Protein AF-A0A3M0YYJ6-F1 (afdb_monomer_lite)

Radius of gyration: 13.13 Å; chains: 1; bounding box: 33×31×30 Å

Sequence (119 aa):
MPPLSELGKFKRLAELFVLAMKVNLTITHEQHQMAIYCLTEYGLSEHQAESFLNSGFEKLERGLIRNPELVMQAVADAFRPRDHGYILSQIQAILETQPITEEVQKFFDRCCEYLYHEM

Foldseek 3Di:
DDPPLVLVLLLLLLLLLLVLQPLVPDHDPQLLVLQLVLSCVVVDDSVSSVVSNVVSVVCVVVCVCVDSLVSLLSNLVSDDLVCLVVSLVSSVSSNVVDDDDPSSVVSSVSSCCNNPVPD

Secondary structure (DSSP, 8-state):
---HHHHHHHHHHHHHHHHHHHTTSPPPHHHHHHHHHHHHTTT--HHHHHHHHHHHHHHHHTT----HHHHHHHHHHHS-HHHHHHHHHHHHHHHTTS---HHHHHHHHHHHHHHHS--

pLDDT: mean 91.0, std 10.69, range [42.53, 97.62]

Structure (mmCIF, N/CA/C/O backbone):
data_AF-A0A3M0YYJ6-F1
#
_entry.id   AF-A0A3M0YYJ6-F1
#
loop_
_atom_site.group_PDB
_atom_site.id
_atom_site.type_symbol
_atom_site.label_atom_id
_atom_site.label_alt_id
_atom_site.label_comp_id
_atom_site.label_asym_id
_atom_site.label_entity_id
_atom_site.label_seq_id
_atom_site.pdbx_PDB_ins_code
_atom_site.Cartn_x
_atom_site.Cartn_y
_atom_site.Cartn_z
_atom_site.occupancy
_atom_site.B_iso_or_equiv
_atom_site.auth_seq_id
_atom_site.auth_comp_id
_atom_site.auth_asym_id
_atom_site.auth_atom_id
_atom_site.pdbx_PDB_model_num
ATOM 1 N N . MET A 1 1 ? 20.609 5.751 -9.149 1.00 45.50 1 MET A N 1
ATOM 2 C CA . MET A 1 1 ? 19.193 6.180 -9.203 1.00 45.50 1 MET A CA 1
ATOM 3 C C . MET A 1 1 ? 18.421 5.183 -10.055 1.00 45.50 1 MET A C 1
ATOM 5 O O . MET A 1 1 ? 18.955 4.821 -11.101 1.00 45.50 1 MET A O 1
ATOM 9 N N . PRO A 1 2 ? 17.225 4.731 -9.638 1.00 49.94 2 PRO A N 1
ATOM 10 C CA . PRO A 1 2 ? 16.361 3.903 -10.478 1.00 49.94 2 PRO A CA 1
ATOM 11 C C . PRO A 1 2 ? 15.966 4.653 -11.763 1.00 49.94 2 PRO A C 1
ATOM 13 O O . PRO A 1 2 ? 15.866 5.884 -11.732 1.00 49.94 2 PRO A O 1
ATOM 16 N N . PRO A 1 3 ? 15.725 3.953 -12.885 1.00 65.94 3 PRO A N 1
ATOM 17 C CA . PRO A 1 3 ? 15.193 4.581 -14.090 1.00 65.94 3 PRO A CA 1
ATOM 18 C C . PRO A 1 3 ? 13.807 5.200 -13.835 1.00 65.94 3 PRO A C 1
ATOM 20 O O . PRO A 1 3 ? 13.050 4.735 -12.984 1.00 65.94 3 PRO A O 1
ATOM 23 N N . LEU A 1 4 ? 13.454 6.256 -14.582 1.00 60.12 4 LEU A N 1
ATOM 24 C CA . LEU A 1 4 ? 12.203 7.018 -14.399 1.00 60.12 4 LEU A CA 1
ATOM 25 C C . LEU A 1 4 ? 10.936 6.141 -14.436 1.00 60.12 4 LEU A C 1
ATOM 27 O O . LEU A 1 4 ? 9.976 6.430 -13.722 1.00 60.12 4 LEU A O 1
ATOM 31 N N . SER A 1 5 ? 10.942 5.059 -15.223 1.00 65.38 5 SER A N 1
ATOM 32 C CA . SER A 1 5 ? 9.853 4.075 -15.279 1.00 65.38 5 SER A CA 1
ATOM 33 C C . SER A 1 5 ? 9.641 3.342 -13.948 1.00 65.38 5 SER A C 1
ATOM 35 O O . SER A 1 5 ? 8.500 3.115 -13.552 1.00 65.38 5 SER A O 1
ATOM 37 N N . GLU A 1 6 ? 10.718 3.036 -13.221 1.00 76.31 6 GLU A N 1
ATOM 38 C CA . GLU A 1 6 ? 10.668 2.371 -11.910 1.00 76.31 6 GLU A CA 1
ATOM 39 C C . GLU A 1 6 ? 10.209 3.341 -10.812 1.00 76.31 6 GLU A C 1
ATOM 41 O O . GLU A 1 6 ? 9.459 2.964 -9.917 1.00 76.31 6 GLU A O 1
ATOM 46 N N . LEU A 1 7 ? 10.563 4.628 -10.911 1.00 82.25 7 LEU A N 1
ATOM 47 C CA . LEU A 1 7 ? 10.091 5.631 -9.947 1.00 82.25 7 LEU A CA 1
ATOM 48 C C . LEU A 1 7 ? 8.565 5.801 -9.987 1.00 82.25 7 LEU A C 1
ATOM 50 O O . LEU A 1 7 ? 7.939 5.950 -8.940 1.00 82.25 7 LEU A O 1
ATOM 54 N N . GLY A 1 8 ? 7.952 5.772 -11.175 1.00 87.94 8 GLY A N 1
ATOM 55 C CA . GLY A 1 8 ? 6.490 5.821 -11.307 1.00 87.94 8 GLY A CA 1
ATOM 56 C C . GLY A 1 8 ? 5.804 4.596 -10.697 1.00 87.94 8 GLY A C 1
ATOM 57 O O . GLY A 1 8 ? 4.789 4.727 -10.015 1.00 87.94 8 GLY A O 1
ATOM 58 N N . LYS A 1 9 ? 6.403 3.419 -10.888 1.00 92.50 9 LYS A N 1
ATOM 59 C CA . LYS A 1 9 ? 5.962 2.145 -10.316 1.00 92.50 9 LYS A CA 1
ATOM 60 C C . LYS A 1 9 ? 6.002 2.156 -8.782 1.00 92.50 9 LYS A C 1
ATOM 62 O O . LYS A 1 9 ? 5.002 1.830 -8.149 1.00 92.50 9 LYS A O 1
ATOM 67 N N . PHE A 1 10 ? 7.095 2.622 -8.179 1.00 94.44 10 PHE A N 1
ATOM 68 C CA . PHE A 1 10 ? 7.204 2.699 -6.718 1.00 94.44 10 PHE A CA 1
ATOM 69 C C . PHE A 1 10 ? 6.284 3.746 -6.085 1.00 94.44 10 PHE A C 1
ATOM 71 O O . PHE A 1 10 ? 5.808 3.542 -4.973 1.00 94.44 10 PHE A O 1
ATOM 78 N N . LYS A 1 11 ? 5.962 4.836 -6.792 1.00 94.56 11 LYS A N 1
ATOM 79 C CA . LYS A 1 11 ? 4.944 5.792 -6.327 1.00 94.56 11 LYS A CA 1
ATOM 80 C C . LYS A 1 11 ? 3.552 5.162 -6.241 1.00 94.56 11 LYS A C 1
ATOM 82 O O . LYS A 1 11 ? 2.857 5.401 -5.263 1.00 94.56 11 LYS A O 1
ATOM 87 N N . ARG A 1 12 ? 3.163 4.337 -7.221 1.00 94.69 12 ARG A N 1
ATOM 88 C CA . ARG A 1 12 ? 1.888 3.592 -7.182 1.00 94.69 12 ARG A CA 1
ATOM 89 C C . ARG A 1 12 ? 1.860 2.584 -6.037 1.00 94.69 12 ARG A C 1
ATOM 91 O O . ARG A 1 12 ? 0.857 2.471 -5.345 1.00 94.69 12 ARG A O 1
ATOM 98 N N . LEU A 1 13 ? 2.980 1.899 -5.800 1.00 97.00 13 LEU A N 1
ATOM 99 C CA . LEU A 1 13 ? 3.102 0.990 -4.660 1.00 97.00 13 LEU A CA 1
ATOM 100 C C . LEU A 1 13 ? 2.946 1.735 -3.324 1.00 97.00 13 LEU A C 1
ATOM 102 O O . LEU A 1 13 ? 2.202 1.290 -2.456 1.00 97.00 13 LEU A O 1
ATOM 106 N N . ALA A 1 14 ? 3.582 2.901 -3.181 1.00 97.25 14 ALA A N 1
ATOM 107 C CA . ALA A 1 14 ? 3.436 3.738 -1.992 1.00 97.25 14 ALA A CA 1
ATOM 108 C C . ALA A 1 14 ? 1.984 4.205 -1.777 1.00 97.25 14 ALA A C 1
ATOM 110 O O . ALA A 1 14 ? 1.514 4.223 -0.644 1.00 97.25 14 ALA A O 1
ATOM 111 N N . GLU A 1 15 ? 1.248 4.532 -2.844 1.00 97.06 15 GLU A N 1
ATOM 112 C CA . GLU A 1 15 ? -0.187 4.853 -2.763 1.00 97.06 15 GLU A CA 1
ATOM 113 C C . GLU A 1 15 ? -1.011 3.666 -2.242 1.00 97.06 15 GLU A C 1
ATOM 115 O O . GLU A 1 15 ? -1.893 3.854 -1.404 1.00 97.06 15 GLU A O 1
ATOM 120 N N . LEU A 1 16 ? -0.697 2.440 -2.673 1.00 97.38 16 LEU A N 1
ATOM 121 C CA . LEU A 1 16 ? -1.349 1.232 -2.164 1.00 97.38 16 LEU A CA 1
ATOM 122 C C . LEU A 1 16 ? -1.033 0.990 -0.680 1.00 97.38 16 LEU A C 1
ATOM 124 O O . LEU A 1 16 ? -1.930 0.662 0.095 1.00 97.38 16 LEU A O 1
ATOM 128 N N . PHE A 1 17 ? 0.212 1.214 -0.256 1.00 97.62 17 PHE A N 1
ATOM 129 C CA . PHE A 1 17 ? 0.599 1.122 1.156 1.00 97.62 17 PHE A CA 1
ATOM 130 C C . PHE A 1 17 ? -0.086 2.190 2.015 1.00 97.62 17 PHE A C 1
ATOM 132 O O . PHE A 1 17 ? -0.525 1.898 3.125 1.00 97.62 17 PHE A O 1
ATOM 139 N N . VAL A 1 18 ? -0.260 3.406 1.492 1.00 96.56 18 VAL A N 1
ATOM 140 C CA . VAL A 1 18 ? -1.054 4.458 2.144 1.00 96.56 18 VAL A CA 1
ATOM 141 C C . VAL A 1 18 ? -2.501 4.014 2.353 1.00 96.56 18 VAL A C 1
ATOM 143 O O . VAL A 1 18 ? -3.045 4.218 3.439 1.00 96.56 18 VAL A O 1
ATOM 146 N N . LEU A 1 19 ? -3.113 3.372 1.353 1.00 95.56 19 LEU A N 1
ATOM 147 C CA . LEU A 1 19 ? -4.461 2.819 1.486 1.00 95.56 19 LEU A CA 1
ATOM 148 C C . LEU A 1 19 ? -4.520 1.720 2.554 1.00 95.56 19 LEU A C 1
ATOM 150 O O . LEU A 1 19 ? -5.416 1.762 3.393 1.00 95.56 19 LEU A O 1
ATOM 154 N N . ALA A 1 20 ? -3.540 0.810 2.584 1.00 95.75 20 ALA A N 1
ATOM 155 C CA . ALA A 1 20 ? -3.449 -0.248 3.593 1.00 95.75 20 ALA A CA 1
ATOM 156 C C . ALA A 1 20 ? -3.366 0.318 5.024 1.00 95.75 20 ALA A C 1
ATOM 158 O O . ALA A 1 20 ? -4.099 -0.111 5.915 1.00 95.75 20 ALA A O 1
ATOM 159 N N . MET A 1 21 ? -2.538 1.346 5.238 1.00 94.88 21 MET A N 1
ATOM 160 C CA . MET A 1 21 ? -2.424 2.020 6.537 1.00 94.88 21 MET A CA 1
ATOM 161 C C . MET A 1 21 ? -3.698 2.776 6.940 1.00 94.88 21 MET A C 1
ATOM 163 O O . MET A 1 21 ? -3.948 2.982 8.124 1.00 94.88 21 MET A O 1
ATOM 167 N N . LYS A 1 22 ? -4.511 3.224 5.975 1.00 92.50 22 LYS A N 1
ATOM 168 C CA . LYS A 1 22 ? -5.709 4.039 6.230 1.00 92.50 22 LYS A CA 1
ATOM 169 C C . LYS A 1 22 ? -7.002 3.252 6.401 1.00 92.50 22 LYS A C 1
ATOM 171 O O . LYS A 1 22 ? -8.011 3.884 6.712 1.00 92.50 22 LYS A O 1
ATOM 176 N N . VAL A 1 23 ? -6.989 1.923 6.270 1.00 91.44 23 VAL A N 1
ATOM 177 C CA . VAL A 1 23 ? -8.205 1.095 6.391 1.00 91.44 23 VAL A CA 1
ATOM 178 C C . VAL A 1 23 ? -8.952 1.360 7.706 1.00 91.44 23 VAL A C 1
ATOM 180 O O . VAL A 1 23 ? -10.153 1.609 7.677 1.00 91.44 23 VAL A O 1
ATOM 183 N N . ASN A 1 24 ? -8.247 1.421 8.842 1.00 84.62 24 ASN A N 1
ATOM 184 C CA . ASN A 1 24 ? -8.850 1.694 10.155 1.00 84.62 24 ASN A CA 1
ATOM 185 C C . ASN A 1 24 ? -8.817 3.183 10.564 1.00 84.62 24 ASN A C 1
ATOM 187 O O . ASN A 1 24 ? -8.964 3.507 11.744 1.00 84.62 24 ASN A O 1
ATOM 191 N N . LEU A 1 25 ? -8.618 4.102 9.607 1.00 76.50 25 LEU A N 1
ATOM 192 C CA . LEU A 1 25 ? -8.583 5.573 9.748 1.00 76.50 25 LEU A CA 1
ATOM 193 C C . LEU A 1 25 ? -7.452 6.156 10.624 1.00 76.50 25 LEU A C 1
ATOM 195 O O . LEU A 1 25 ? -7.009 7.285 10.376 1.00 76.50 25 LEU A O 1
ATOM 199 N N . THR A 1 26 ? -6.948 5.395 11.595 1.00 82.50 26 THR A N 1
ATOM 200 C CA . THR A 1 26 ? -5.814 5.742 12.459 1.00 82.50 26 THR A CA 1
ATOM 201 C C . THR A 1 26 ? -4.531 5.176 11.873 1.00 82.50 26 THR A C 1
ATOM 203 O O . THR A 1 26 ? -4.469 3.983 11.609 1.00 82.50 26 THR A O 1
ATOM 206 N N . ILE A 1 27 ? -3.514 6.026 11.703 1.00 86.75 27 ILE A N 1
ATOM 207 C CA . ILE A 1 27 ? -2.174 5.590 11.294 1.00 86.75 27 ILE A CA 1
ATOM 208 C C . ILE A 1 27 ? -1.266 5.616 12.514 1.00 86.75 27 ILE A C 1
ATOM 210 O O . ILE A 1 27 ? -1.104 6.663 13.144 1.00 86.75 27 ILE A O 1
ATOM 214 N N . THR A 1 28 ? -0.667 4.479 12.835 1.00 89.19 28 THR A N 1
ATOM 215 C CA . THR A 1 28 ? 0.328 4.353 13.897 1.00 89.19 28 THR A CA 1
ATOM 216 C C . THR A 1 28 ? 1.739 4.609 13.364 1.00 89.19 28 THR A C 1
ATOM 218 O O . THR A 1 28 ? 2.015 4.532 12.165 1.00 89.19 28 THR A O 1
ATOM 221 N N . HIS A 1 29 ? 2.669 4.910 14.272 1.00 91.75 29 HIS A N 1
ATOM 222 C CA . HIS A 1 29 ? 4.085 5.009 13.914 1.00 91.75 29 HIS A CA 1
ATOM 223 C C . HIS A 1 29 ? 4.622 3.682 13.350 1.00 91.75 29 HIS A C 1
ATOM 225 O O . HIS A 1 29 ? 5.396 3.689 12.398 1.00 91.75 29 HIS A O 1
ATOM 231 N N . GLU A 1 30 ? 4.167 2.554 13.898 1.00 93.62 30 GLU A N 1
ATOM 232 C CA . GLU A 1 30 ? 4.558 1.210 13.468 1.00 93.62 30 GLU A CA 1
ATOM 233 C C . GLU A 1 30 ? 4.125 0.914 12.026 1.00 93.62 30 GLU A C 1
ATOM 235 O O . GLU A 1 30 ? 4.948 0.482 11.222 1.00 93.62 30 GLU A O 1
ATOM 240 N N . GLN A 1 31 ? 2.884 1.260 11.662 1.00 93.69 31 GLN A N 1
ATOM 241 C CA . GLN A 1 31 ? 2.381 1.186 10.283 1.00 93.69 31 GLN A CA 1
ATOM 242 C C . GLN A 1 31 ? 3.278 1.953 9.311 1.00 93.69 31 GLN A C 1
ATOM 244 O O . GLN A 1 31 ? 3.679 1.434 8.268 1.00 93.69 31 GLN A O 1
ATOM 249 N N . HIS A 1 32 ? 3.621 3.188 9.677 1.00 94.81 32 HIS A N 1
ATOM 250 C CA . HIS A 1 32 ? 4.441 4.053 8.840 1.00 94.81 32 HIS A CA 1
ATOM 251 C C . HIS A 1 32 ? 5.862 3.502 8.660 1.00 94.81 32 HIS A C 1
ATOM 253 O O . HIS A 1 32 ? 6.385 3.496 7.547 1.00 94.81 32 HIS A O 1
ATOM 259 N N . GLN A 1 33 ? 6.481 3.004 9.734 1.00 96.69 33 GLN A N 1
ATOM 260 C CA . GLN A 1 33 ? 7.809 2.384 9.678 1.00 96.69 33 GLN A CA 1
ATOM 261 C C . GLN A 1 33 ? 7.800 1.092 8.854 1.00 96.69 33 GLN A C 1
ATOM 263 O O . GLN A 1 33 ? 8.698 0.885 8.040 1.00 96.69 33 GLN A O 1
ATOM 268 N N . MET A 1 34 ? 6.757 0.266 8.985 1.00 97.62 34 MET A N 1
ATOM 269 C CA . MET A 1 34 ? 6.598 -0.942 8.173 1.00 97.62 34 MET A CA 1
ATOM 270 C C . MET A 1 34 ? 6.469 -0.607 6.681 1.00 97.62 34 MET A C 1
ATOM 272 O O . MET A 1 34 ? 7.106 -1.246 5.845 1.00 97.62 34 MET A O 1
ATOM 276 N N . ALA A 1 35 ? 5.708 0.434 6.331 1.00 97.19 35 ALA A N 1
ATOM 277 C CA . ALA A 1 35 ? 5.579 0.886 4.948 1.00 97.19 35 ALA A CA 1
ATOM 278 C C . ALA A 1 35 ? 6.900 1.437 4.376 1.00 97.19 35 ALA A C 1
ATOM 280 O O . ALA A 1 35 ? 7.221 1.160 3.217 1.00 97.19 35 ALA A O 1
ATOM 281 N N . ILE A 1 36 ? 7.689 2.173 5.175 1.00 97.56 36 ILE A N 1
ATOM 282 C CA . ILE A 1 36 ? 9.043 2.604 4.785 1.00 97.56 36 ILE A CA 1
ATOM 283 C C . ILE A 1 36 ? 9.918 1.381 4.523 1.00 97.56 36 ILE A C 1
ATOM 285 O O . ILE A 1 36 ? 10.509 1.288 3.449 1.00 97.56 36 ILE A O 1
ATOM 289 N N . TYR A 1 37 ? 9.959 0.434 5.463 1.00 97.50 37 TYR A N 1
ATOM 290 C CA . TYR A 1 37 ? 10.751 -0.787 5.340 1.00 97.50 37 TYR A CA 1
ATOM 291 C C . TYR A 1 37 ? 10.394 -1.575 4.069 1.00 97.50 37 TYR A C 1
ATOM 293 O O . TYR A 1 37 ? 11.267 -1.932 3.282 1.00 97.50 37 TYR A O 1
ATOM 301 N N . CYS A 1 38 ? 9.104 -1.755 3.782 1.00 97.31 38 CYS A N 1
ATOM 302 C CA . CYS A 1 38 ? 8.665 -2.438 2.564 1.00 97.31 38 CYS A CA 1
ATOM 303 C C . CYS A 1 38 ? 9.136 -1.731 1.280 1.00 97.31 38 CYS A C 1
ATOM 305 O O . CYS A 1 38 ? 9.440 -2.384 0.2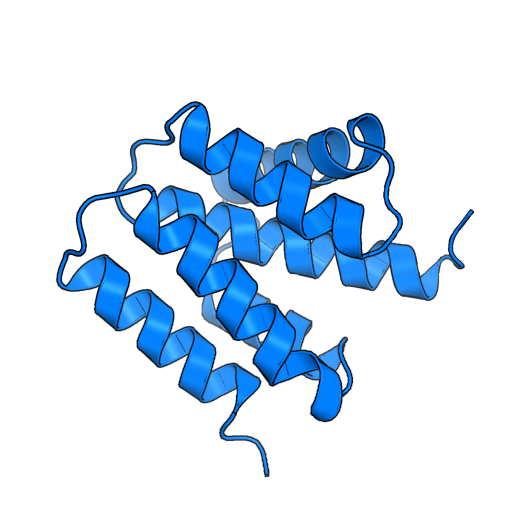84 1.00 97.31 38 CYS A O 1
ATOM 307 N N . LEU A 1 39 ? 9.202 -0.397 1.278 1.00 96.69 39 LEU A N 1
ATOM 308 C CA . LEU A 1 39 ? 9.673 0.389 0.135 1.00 96.69 39 LEU A CA 1
ATOM 309 C C . LEU A 1 39 ? 11.201 0.356 -0.020 1.00 96.69 39 LEU A C 1
ATOM 311 O O . LEU A 1 39 ? 11.693 0.372 -1.153 1.00 96.69 39 LEU A O 1
ATOM 315 N N . THR A 1 40 ? 11.959 0.292 1.077 1.00 96.38 40 THR A N 1
ATOM 316 C CA . THR A 1 40 ? 13.427 0.211 1.023 1.00 96.38 40 THR A CA 1
ATOM 317 C C . THR A 1 40 ? 13.921 -1.146 0.521 1.00 96.38 40 THR A C 1
ATOM 319 O O . THR A 1 40 ? 14.957 -1.191 -0.142 1.00 96.38 40 THR A O 1
ATOM 322 N N . GLU A 1 41 ? 13.145 -2.223 0.685 1.00 94.94 41 GLU A N 1
ATOM 323 C CA . GLU A 1 41 ? 13.421 -3.539 0.076 1.00 94.94 41 GLU A CA 1
ATOM 324 C C . GLU A 1 41 ? 13.454 -3.495 -1.471 1.00 94.94 41 GLU A C 1
ATOM 326 O O . GLU A 1 41 ? 14.118 -4.311 -2.109 1.00 94.94 41 GLU A O 1
ATOM 331 N N . TYR A 1 42 ? 12.823 -2.491 -2.100 1.00 91.50 42 TYR A N 1
ATOM 332 C CA . TYR A 1 42 ? 12.938 -2.233 -3.547 1.00 91.50 42 TYR A CA 1
ATOM 333 C C . TYR A 1 42 ? 14.144 -1.354 -3.929 1.00 91.50 42 TYR A C 1
ATOM 335 O O . TYR A 1 42 ? 14.277 -0.935 -5.083 1.00 91.50 42 TYR A O 1
ATOM 343 N N . GLY A 1 43 ? 15.033 -1.057 -2.979 1.00 90.88 43 GLY A N 1
ATOM 344 C CA . GLY A 1 43 ? 16.243 -0.259 -3.184 1.00 90.88 43 GLY A CA 1
ATOM 345 C C . GLY A 1 43 ? 16.037 1.256 -3.098 1.00 90.88 43 GLY A C 1
ATOM 346 O O . GLY A 1 43 ? 16.893 2.014 -3.563 1.00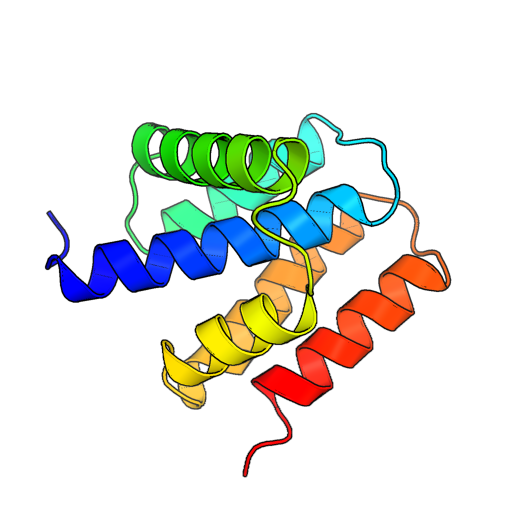 90.88 43 GLY A O 1
ATOM 347 N N . LEU A 1 44 ? 14.915 1.715 -2.535 1.00 93.00 44 LEU A N 1
ATOM 348 C CA . LEU A 1 44 ? 14.720 3.124 -2.188 1.00 93.00 44 LEU A CA 1
ATOM 349 C C . LEU A 1 44 ? 15.513 3.477 -0.926 1.00 93.00 44 LEU A C 1
ATOM 351 O O . LEU A 1 44 ? 15.672 2.650 -0.032 1.00 93.00 44 LEU A O 1
ATOM 355 N N . SER A 1 45 ? 15.980 4.724 -0.821 1.00 95.62 45 SER A N 1
ATOM 356 C CA . SER A 1 45 ? 16.409 5.240 0.483 1.00 95.62 45 SER A CA 1
ATOM 357 C C . SER A 1 45 ? 15.196 5.529 1.368 1.00 95.62 45 SER A C 1
ATOM 359 O O . SER A 1 45 ? 14.114 5.821 0.855 1.00 95.62 45 SER A O 1
ATOM 361 N N . GLU A 1 46 ? 15.378 5.526 2.690 1.00 96.12 46 GLU A N 1
ATOM 362 C CA . GLU A 1 46 ? 14.314 5.885 3.644 1.00 96.12 46 GLU A CA 1
ATOM 363 C C . GLU A 1 46 ? 13.684 7.241 3.302 1.00 96.12 46 GLU A C 1
ATOM 365 O O . GLU A 1 46 ? 12.468 7.354 3.196 1.00 96.12 46 GLU A O 1
ATOM 370 N N . HIS A 1 47 ? 14.508 8.243 2.981 1.00 95.88 47 HIS A N 1
ATOM 371 C CA . HIS A 1 47 ? 14.025 9.561 2.569 1.00 95.88 47 HIS A CA 1
ATOM 372 C C . HIS A 1 47 ? 13.139 9.521 1.308 1.00 95.88 47 HIS A C 1
ATOM 374 O O . HIS A 1 47 ? 12.163 10.263 1.199 1.00 95.88 47 HIS A O 1
ATOM 380 N N . GLN A 1 48 ? 13.461 8.663 0.333 1.00 96.06 48 GLN A N 1
ATOM 381 C CA . GLN A 1 48 ? 12.629 8.494 -0.863 1.00 96.06 48 GLN A CA 1
ATOM 382 C C . GLN A 1 48 ? 11.320 7.774 -0.542 1.00 96.06 48 GLN A C 1
ATOM 384 O O . GLN A 1 48 ? 10.272 8.187 -1.038 1.00 96.06 48 GLN A O 1
ATOM 389 N N . ALA A 1 49 ? 11.381 6.727 0.283 1.00 96.50 49 ALA A N 1
ATOM 390 C CA . ALA A 1 49 ? 10.205 6.004 0.747 1.00 96.50 49 ALA A CA 1
ATOM 391 C C . ALA A 1 49 ? 9.243 6.947 1.489 1.00 96.50 49 ALA A C 1
ATOM 393 O O . ALA A 1 49 ? 8.079 7.053 1.107 1.00 96.50 49 ALA A O 1
ATOM 394 N N . GLU A 1 50 ? 9.749 7.723 2.451 1.00 97.00 50 GLU A N 1
ATOM 395 C CA . GLU A 1 50 ? 8.988 8.758 3.160 1.00 97.00 50 GLU A CA 1
ATOM 396 C C . GLU A 1 50 ? 8.384 9.787 2.203 1.00 97.00 50 GLU A C 1
ATOM 398 O O . GLU A 1 50 ? 7.198 10.099 2.285 1.00 97.00 50 GLU A O 1
ATOM 403 N N . SER A 1 51 ? 9.173 10.298 1.254 1.00 97.25 51 SER A N 1
ATOM 404 C CA . SER A 1 51 ? 8.685 11.264 0.267 1.00 97.25 51 SER A CA 1
ATOM 405 C C . SER A 1 51 ? 7.523 10.707 -0.566 1.00 97.25 51 SER A C 1
ATOM 407 O O . SER A 1 51 ? 6.565 11.429 -0.856 1.00 97.25 51 SER A O 1
ATOM 409 N N . PHE A 1 52 ? 7.574 9.427 -0.942 1.00 97.00 52 PHE A N 1
ATOM 410 C CA . PHE A 1 52 ? 6.515 8.792 -1.726 1.00 97.00 52 PHE A CA 1
ATOM 411 C C . PHE A 1 52 ? 5.261 8.535 -0.893 1.00 97.00 52 PHE A C 1
ATOM 413 O O . PHE A 1 52 ? 4.164 8.812 -1.379 1.00 97.00 52 PHE A O 1
ATOM 420 N N . LEU A 1 53 ? 5.411 8.088 0.357 1.00 96.88 53 LEU A N 1
ATOM 421 C CA . LEU A 1 53 ? 4.291 7.919 1.284 1.00 96.88 53 LEU A CA 1
ATOM 422 C C . LEU A 1 53 ? 3.601 9.258 1.573 1.00 96.88 53 LEU A C 1
ATOM 424 O O . LEU A 1 53 ? 2.384 9.352 1.435 1.00 96.88 53 LEU A O 1
ATOM 428 N N . ASN A 1 54 ? 4.365 10.319 1.852 1.00 96.50 54 ASN A N 1
ATOM 429 C CA . ASN A 1 54 ? 3.832 11.670 2.053 1.00 96.50 54 ASN A CA 1
ATOM 430 C C . ASN A 1 54 ? 3.051 12.159 0.827 1.00 96.50 54 ASN A C 1
ATOM 432 O O . ASN A 1 54 ? 1.937 12.660 0.956 1.00 96.50 54 ASN A O 1
ATOM 436 N N . SER A 1 55 ? 3.585 11.940 -0.379 1.00 95.69 55 SER A N 1
ATOM 437 C CA . SER A 1 55 ? 2.861 12.265 -1.611 1.00 95.69 55 SER A CA 1
ATOM 438 C C . SER A 1 55 ? 1.567 11.455 -1.760 1.00 95.69 55 SER A C 1
ATOM 440 O O . SER A 1 55 ? 0.561 11.996 -2.221 1.00 95.69 55 SER A O 1
ATOM 442 N N . GLY A 1 56 ? 1.568 10.178 -1.368 1.00 94.81 56 GLY A N 1
ATOM 443 C CA . GLY A 1 56 ? 0.372 9.337 -1.345 1.00 94.81 56 GLY A CA 1
ATOM 444 C C . GLY A 1 56 ? -0.685 9.849 -0.363 1.00 94.81 56 GLY A C 1
ATOM 445 O O . GLY A 1 56 ? -1.855 9.956 -0.734 1.00 94.81 56 GLY A O 1
ATOM 446 N N . PHE A 1 57 ? -0.281 10.249 0.848 1.00 94.56 57 PHE A N 1
ATOM 447 C CA . PHE A 1 57 ? -1.178 10.857 1.834 1.00 94.56 57 PHE A CA 1
ATOM 448 C C . PHE A 1 57 ? -1.794 12.158 1.324 1.00 94.56 57 PHE A C 1
ATOM 450 O O . PHE A 1 57 ? -3.015 12.290 1.340 1.00 94.56 57 PHE A O 1
ATOM 457 N N . GLU A 1 58 ? -0.991 13.072 0.774 1.00 94.94 58 GLU A N 1
ATOM 458 C CA . GLU A 1 58 ? -1.499 14.322 0.198 1.00 94.94 58 GLU A CA 1
ATOM 459 C C . GLU A 1 58 ? -2.525 14.070 -0.916 1.00 94.94 58 GLU A C 1
ATOM 461 O O . GLU A 1 58 ? -3.532 14.774 -1.025 1.00 94.94 58 GLU A O 1
ATOM 466 N N . LYS A 1 59 ? -2.291 13.060 -1.764 1.00 94.00 59 LYS A N 1
ATOM 467 C CA . LYS A 1 59 ? -3.238 12.680 -2.820 1.00 94.00 59 LYS A CA 1
ATOM 468 C C . LYS A 1 59 ? -4.532 12.116 -2.250 1.00 94.00 59 LYS A C 1
ATOM 470 O O . LYS A 1 59 ? -5.600 12.434 -2.775 1.00 94.00 59 LYS A O 1
ATOM 475 N N . LEU A 1 60 ? -4.453 11.293 -1.209 1.00 91.31 60 LEU A N 1
ATOM 476 C CA . LEU A 1 60 ? -5.630 10.751 -0.542 1.00 91.31 60 LEU A CA 1
ATOM 477 C C . LEU A 1 60 ? -6.455 11.872 0.108 1.00 91.31 60 LEU A C 1
ATOM 479 O O . LEU A 1 60 ? -7.652 11.973 -0.148 1.00 91.31 60 LEU A O 1
ATOM 483 N N . GLU A 1 61 ? -5.813 12.767 0.861 1.00 91.50 61 GLU A N 1
ATOM 484 C CA . GLU A 1 61 ? -6.464 13.894 1.546 1.00 91.50 61 GLU A CA 1
ATOM 485 C C . GLU A 1 61 ? -7.118 14.883 0.575 1.00 91.50 61 GLU A C 1
ATOM 487 O O . GLU A 1 61 ? -8.206 15.395 0.833 1.00 91.50 61 GLU A O 1
ATOM 492 N N . ARG A 1 62 ? -6.496 15.117 -0.585 1.00 92.75 62 ARG A N 1
ATOM 493 C CA . ARG A 1 62 ? -7.059 15.961 -1.652 1.00 92.75 62 ARG A CA 1
ATOM 494 C C . ARG A 1 62 ? -8.149 15.264 -2.473 1.00 92.75 62 ARG A C 1
ATOM 496 O O . ARG A 1 62 ? -8.667 15.862 -3.417 1.00 92.75 62 ARG A O 1
ATOM 503 N N . GLY A 1 63 ? -8.476 14.005 -2.172 1.00 89.19 63 GLY A N 1
ATOM 504 C CA . GLY A 1 63 ? -9.446 13.220 -2.932 1.00 89.19 63 GLY A CA 1
ATOM 505 C C . GLY A 1 63 ? -9.005 12.964 -4.376 1.00 89.19 63 GLY A C 1
ATOM 506 O O . GLY A 1 63 ? -9.843 12.927 -5.280 1.00 89.19 63 GLY A O 1
ATOM 507 N N . LEU A 1 64 ? -7.696 12.843 -4.614 1.00 89.50 64 LEU A N 1
ATOM 508 C CA . LEU A 1 64 ? -7.125 12.408 -5.894 1.00 89.50 64 LEU A CA 1
ATOM 509 C C . LEU A 1 64 ? -7.094 10.877 -5.993 1.00 89.50 64 LEU A C 1
ATOM 511 O O . LEU A 1 64 ? -7.218 10.340 -7.090 1.00 89.50 64 LEU A O 1
ATOM 515 N N . ILE A 1 65 ? -7.015 10.180 -4.855 1.00 89.19 65 ILE A N 1
ATOM 516 C CA . ILE A 1 65 ? -7.267 8.737 -4.760 1.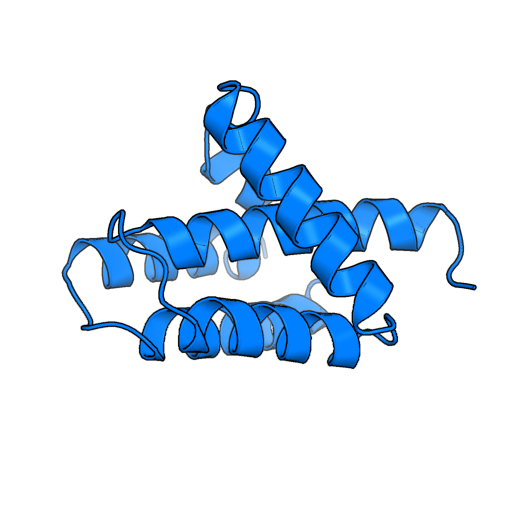00 89.19 65 ILE A CA 1
ATOM 517 C C . ILE A 1 65 ? -8.739 8.546 -4.386 1.00 89.19 65 ILE A C 1
ATOM 519 O O . ILE A 1 65 ? -9.102 8.568 -3.214 1.00 89.19 65 ILE A O 1
ATOM 523 N N . ARG A 1 66 ? -9.607 8.438 -5.400 1.00 81.69 66 ARG A N 1
ATOM 524 C CA . ARG A 1 66 ? -11.068 8.301 -5.210 1.00 81.69 66 ARG A CA 1
ATOM 525 C C . ARG A 1 66 ? -11.557 6.863 -5.240 1.00 81.69 66 ARG A C 1
ATOM 527 O O . ARG A 1 66 ? -12.573 6.560 -4.629 1.00 81.69 66 ARG A O 1
ATOM 534 N N . ASN A 1 67 ? -10.859 6.010 -5.982 1.00 89.50 67 ASN A N 1
ATOM 535 C CA . ASN A 1 67 ? -11.183 4.599 -6.096 1.00 89.50 67 ASN A CA 1
ATOM 536 C C . ASN A 1 67 ? -9.934 3.769 -5.743 1.00 89.50 67 ASN A C 1
ATOM 538 O O . ASN A 1 67 ? -8.998 3.747 -6.547 1.00 89.50 67 ASN A O 1
ATOM 542 N N . PRO A 1 68 ? -9.902 3.110 -4.568 1.00 90.56 68 PRO A N 1
ATOM 543 C CA . PRO A 1 68 ? -8.811 2.221 -4.165 1.00 90.56 68 PRO A CA 1
ATOM 544 C C . PRO A 1 68 ? -8.517 1.117 -5.186 1.00 90.56 68 PRO A C 1
ATOM 546 O O . PRO A 1 68 ? -7.358 0.779 -5.401 1.00 90.56 68 PRO A O 1
ATOM 549 N N . GLU A 1 69 ? -9.545 0.615 -5.873 1.00 93.81 69 GLU A N 1
ATOM 550 C CA . GLU A 1 69 ? -9.415 -0.451 -6.875 1.00 93.81 69 GLU A CA 1
ATOM 551 C C . GLU A 1 69 ? -8.577 -0.002 -8.080 1.00 93.81 69 GLU A C 1
ATOM 553 O O . GLU A 1 69 ? -7.794 -0.778 -8.617 1.00 93.81 69 GLU A O 1
ATOM 558 N N . LEU A 1 70 ? -8.645 1.281 -8.462 1.00 92.88 70 LEU A N 1
ATOM 559 C CA . LEU A 1 70 ? -7.787 1.817 -9.527 1.00 92.88 70 LEU A CA 1
ATOM 560 C C . LEU A 1 70 ? -6.313 1.845 -9.118 1.00 92.88 70 LEU A C 1
ATOM 562 O O . LEU A 1 70 ? -5.442 1.706 -9.973 1.00 92.88 70 LEU A O 1
ATOM 566 N N . VAL A 1 71 ? -6.022 2.029 -7.827 1.00 94.75 71 VAL A N 1
ATOM 567 C CA . VAL A 1 71 ? -4.646 1.964 -7.317 1.00 94.75 71 VAL A CA 1
ATOM 568 C C . VAL A 1 71 ? -4.163 0.515 -7.313 1.00 94.75 71 VAL A C 1
ATOM 570 O O . VAL A 1 71 ? -3.047 0.259 -7.759 1.00 94.75 71 VAL A O 1
ATOM 573 N N . MET A 1 72 ? -5.008 -0.429 -6.886 1.00 95.56 72 MET A N 1
ATOM 574 C CA . MET A 1 72 ? -4.706 -1.866 -6.924 1.00 95.56 72 MET A CA 1
ATOM 575 C C . MET A 1 72 ? -4.400 -2.332 -8.355 1.00 95.56 72 MET A C 1
ATOM 577 O O . MET A 1 72 ? -3.324 -2.884 -8.587 1.00 95.56 72 MET A O 1
ATOM 581 N N . GLN A 1 73 ? -5.265 -2.010 -9.325 1.00 94.38 73 GLN A N 1
ATOM 582 C CA . GLN A 1 73 ? -5.031 -2.316 -10.741 1.00 94.38 73 GLN A CA 1
ATOM 583 C C . GLN A 1 73 ? -3.747 -1.658 -11.260 1.00 94.38 73 GLN A C 1
ATOM 585 O O . GLN A 1 73 ? -2.925 -2.305 -11.899 1.00 94.38 73 GLN A O 1
ATOM 590 N N . ALA A 1 74 ? -3.514 -0.380 -10.945 1.00 93.88 74 ALA A N 1
ATOM 591 C CA . ALA A 1 74 ? -2.318 0.319 -11.411 1.00 93.88 74 ALA A CA 1
ATOM 592 C C . ALA A 1 74 ? -1.012 -0.283 -10.859 1.00 93.88 74 ALA A C 1
ATOM 594 O O . ALA A 1 74 ? 0.040 -0.137 -11.491 1.00 93.88 74 ALA A O 1
ATOM 595 N N . VAL A 1 75 ? -1.053 -0.923 -9.684 1.00 95.25 75 VAL A N 1
ATOM 596 C CA . VAL A 1 75 ? 0.066 -1.708 -9.147 1.00 95.25 75 VAL A CA 1
ATOM 597 C C . VAL A 1 75 ? 0.169 -3.052 -9.868 1.00 95.25 75 VAL A C 1
ATOM 599 O O . VAL A 1 75 ? 1.270 -3.392 -10.302 1.00 95.25 75 VAL A O 1
ATOM 602 N N . ALA A 1 76 ? -0.941 -3.768 -10.064 1.00 94.12 76 ALA A N 1
ATOM 603 C CA . ALA A 1 76 ? -0.964 -5.026 -10.812 1.00 94.12 76 ALA A CA 1
ATOM 604 C C . ALA A 1 76 ? -0.348 -4.864 -12.215 1.00 94.12 76 ALA A C 1
ATOM 606 O O . ALA A 1 76 ? 0.578 -5.596 -12.561 1.00 94.12 76 ALA A O 1
ATOM 607 N N . ASP A 1 77 ? -0.741 -3.816 -12.945 1.00 92.94 77 ASP A N 1
ATOM 608 C CA . ASP A 1 77 ? -0.239 -3.486 -14.285 1.00 92.94 77 ASP A CA 1
ATOM 609 C C . ASP A 1 77 ? 1.249 -3.084 -14.299 1.00 92.94 77 ASP A C 1
ATOM 611 O O . ASP A 1 77 ? 1.954 -3.250 -15.298 1.00 92.94 77 ASP A O 1
ATOM 615 N N . ALA A 1 78 ? 1.740 -2.476 -13.213 1.00 93.00 78 ALA A N 1
ATOM 616 C CA . ALA A 1 78 ? 3.094 -1.922 -13.150 1.00 93.00 78 ALA A CA 1
ATOM 617 C C . ALA A 1 78 ? 4.158 -2.945 -12.721 1.00 93.00 78 ALA A C 1
ATOM 619 O O . ALA A 1 78 ? 5.351 -2.737 -12.970 1.00 93.00 78 ALA A O 1
ATOM 620 N N . PHE A 1 79 ? 3.755 -4.024 -12.051 1.00 92.50 79 PHE A N 1
ATOM 621 C CA . PHE A 1 79 ? 4.644 -5.069 -11.546 1.00 92.50 79 PHE A CA 1
ATOM 622 C C . PHE A 1 79 ? 4.457 -6.365 -12.335 1.00 92.50 79 PHE A C 1
ATOM 624 O O . PHE A 1 79 ? 3.393 -6.635 -12.878 1.00 92.50 79 PHE A O 1
ATOM 631 N N . ARG A 1 80 ? 5.509 -7.188 -12.427 1.00 91.56 80 ARG A N 1
ATOM 632 C CA . ARG A 1 80 ? 5.382 -8.480 -13.113 1.00 91.56 80 ARG A CA 1
ATOM 633 C C . ARG A 1 80 ? 4.569 -9.432 -12.228 1.00 91.56 80 ARG A C 1
ATOM 635 O O . ARG A 1 80 ? 4.766 -9.381 -11.016 1.00 91.56 80 ARG A O 1
ATOM 642 N N . PRO A 1 81 ? 3.810 -10.387 -12.796 1.00 91.50 81 PRO A N 1
ATOM 643 C CA . PRO A 1 81 ? 3.040 -11.358 -12.008 1.00 91.50 81 PRO A CA 1
ATOM 644 C C . PRO A 1 81 ? 3.853 -12.096 -10.936 1.00 91.50 81 PRO A C 1
ATOM 646 O O . PRO A 1 81 ? 3.401 -12.318 -9.820 1.00 91.50 81 PRO A O 1
ATOM 649 N N . ARG A 1 82 ? 5.122 -12.406 -11.230 1.00 91.31 82 ARG A N 1
ATOM 650 C CA . ARG A 1 82 ? 6.034 -13.048 -10.267 1.00 91.31 82 ARG A CA 1
ATOM 651 C C . ARG A 1 82 ? 6.350 -12.196 -9.027 1.00 91.31 82 ARG A C 1
ATOM 653 O O . ARG A 1 82 ? 6.780 -12.748 -8.023 1.00 91.31 82 ARG A O 1
ATOM 660 N N . ASP A 1 83 ? 6.202 -10.875 -9.121 1.00 93.12 83 ASP A N 1
ATOM 661 C CA . ASP A 1 83 ? 6.481 -9.932 -8.035 1.00 93.12 83 ASP A CA 1
ATOM 662 C C . ASP A 1 83 ? 5.225 -9.722 -7.158 1.00 93.12 83 ASP A C 1
ATOM 664 O O . ASP A 1 83 ? 5.333 -9.275 -6.019 1.00 93.12 83 ASP A O 1
ATOM 668 N N . HIS A 1 84 ? 4.030 -10.069 -7.658 1.00 94.75 84 HIS A N 1
ATOM 669 C CA . HIS A 1 84 ? 2.750 -9.807 -6.990 1.00 94.75 84 HIS A CA 1
ATOM 670 C C . HIS A 1 84 ? 2.615 -10.520 -5.640 1.00 94.75 84 HIS A C 1
ATOM 672 O O . HIS A 1 84 ? 2.162 -9.915 -4.673 1.00 94.75 84 HIS A O 1
ATOM 678 N N . GLY A 1 85 ? 3.087 -11.767 -5.529 1.00 95.31 85 GLY A N 1
ATOM 679 C CA . GLY A 1 85 ? 3.084 -12.495 -4.253 1.00 95.31 85 GLY A CA 1
ATOM 680 C C . GLY A 1 85 ? 3.929 -11.813 -3.169 1.00 95.31 85 GLY A C 1
ATOM 681 O O . GLY A 1 85 ? 3.540 -11.781 -2.003 1.00 95.31 85 GLY A O 1
ATOM 682 N N . TYR A 1 86 ? 5.054 -11.203 -3.553 1.00 96.12 86 TYR A N 1
ATOM 683 C CA . TYR A 1 86 ? 5.886 -10.444 -2.621 1.00 96.12 86 TYR A CA 1
ATOM 684 C C . TYR A 1 86 ? 5.194 -9.145 -2.188 1.00 96.12 86 TYR A C 1
ATOM 686 O O . TYR A 1 86 ? 5.152 -8.845 -0.997 1.00 96.12 86 TYR A O 1
ATOM 694 N N . ILE A 1 87 ? 4.550 -8.434 -3.118 1.00 96.75 87 ILE A N 1
ATOM 695 C CA . ILE A 1 87 ? 3.742 -7.243 -2.805 1.00 96.75 87 ILE A CA 1
ATOM 696 C C . ILE A 1 87 ? 2.621 -7.587 -1.816 1.00 96.75 87 ILE A C 1
ATOM 698 O O . ILE A 1 87 ? 2.432 -6.868 -0.838 1.00 96.75 87 ILE A O 1
ATOM 702 N N . LEU A 1 88 ? 1.911 -8.700 -2.025 1.00 97.31 88 LEU A N 1
ATOM 703 C CA . LEU A 1 88 ? 0.866 -9.158 -1.107 1.00 97.31 88 LEU A CA 1
ATOM 704 C C . LEU A 1 88 ? 1.416 -9.414 0.299 1.00 97.31 88 LEU A C 1
ATOM 706 O O . LEU A 1 88 ? 0.812 -8.964 1.269 1.00 97.31 88 LEU A O 1
ATOM 710 N N . SER A 1 89 ? 2.589 -10.045 0.420 1.00 97.38 89 SER A N 1
ATOM 711 C CA . SER A 1 89 ? 3.219 -10.264 1.731 1.00 97.38 89 SER A CA 1
ATOM 712 C C . SER A 1 89 ? 3.565 -8.955 2.457 1.00 97.38 89 SER A C 1
ATOM 714 O O . SER A 1 89 ? 3.428 -8.865 3.673 1.00 97.38 89 SER A O 1
ATOM 716 N N . GLN A 1 90 ? 3.942 -7.909 1.717 1.00 97.62 90 GLN A N 1
ATOM 717 C CA . GLN A 1 90 ? 4.228 -6.587 2.279 1.00 97.62 90 GLN A CA 1
ATOM 718 C C . GLN A 1 90 ? 2.952 -5.857 2.706 1.00 97.62 90 GLN A C 1
ATOM 720 O O . GLN A 1 90 ? 2.913 -5.250 3.774 1.00 97.62 90 GLN A O 1
ATOM 725 N N . ILE A 1 91 ? 1.886 -5.944 1.903 1.00 97.31 91 ILE A N 1
ATOM 726 C CA . ILE A 1 91 ? 0.571 -5.407 2.277 1.00 97.31 91 ILE A CA 1
ATOM 727 C C . ILE A 1 91 ? 0.093 -6.087 3.561 1.00 97.31 91 ILE A C 1
ATOM 729 O O . ILE A 1 91 ? -0.326 -5.397 4.486 1.00 97.31 91 ILE A O 1
ATOM 733 N N . GLN A 1 92 ? 0.210 -7.414 3.642 1.00 97.06 92 GLN A N 1
ATOM 734 C CA . GLN A 1 92 ? -0.128 -8.172 4.842 1.00 97.06 92 GLN A CA 1
ATOM 735 C C . GLN A 1 92 ? 0.687 -7.698 6.051 1.00 97.06 92 GLN A C 1
ATOM 737 O O . GLN A 1 92 ? 0.094 -7.375 7.074 1.00 97.06 92 GLN A O 1
ATOM 742 N N . ALA A 1 93 ? 2.010 -7.555 5.919 1.00 97.00 93 ALA A N 1
ATOM 743 C CA . ALA A 1 93 ? 2.865 -7.066 7.000 1.00 97.00 93 ALA A CA 1
ATOM 744 C C . ALA A 1 93 ? 2.439 -5.677 7.509 1.00 97.00 93 ALA A C 1
ATOM 746 O O . ALA A 1 93 ? 2.427 -5.441 8.712 1.00 97.00 93 ALA A O 1
ATOM 747 N N . ILE A 1 94 ? 2.035 -4.765 6.616 1.00 96.81 94 ILE A N 1
ATOM 748 C CA . ILE A 1 94 ? 1.497 -3.451 7.002 1.00 96.81 94 ILE A CA 1
ATOM 749 C C . ILE A 1 94 ? 0.149 -3.607 7.719 1.00 96.81 94 ILE A C 1
ATOM 751 O O . ILE A 1 94 ? -0.078 -2.963 8.741 1.00 96.81 94 ILE A O 1
ATOM 755 N N . LEU A 1 95 ? -0.755 -4.448 7.217 1.00 95.44 95 LEU A N 1
ATOM 756 C CA . LEU A 1 95 ? -2.077 -4.652 7.816 1.00 95.44 95 LEU A CA 1
ATOM 757 C C . LEU A 1 95 ? -2.022 -5.371 9.172 1.00 95.44 95 LEU A C 1
ATOM 759 O O . LEU A 1 95 ? -2.884 -5.131 10.007 1.00 95.44 95 LEU A O 1
ATOM 763 N N . GLU A 1 96 ? -1.019 -6.209 9.417 1.00 94.88 96 GLU A N 1
ATOM 764 C CA . GLU A 1 96 ? -0.838 -6.922 10.688 1.00 94.88 96 GLU A CA 1
ATOM 765 C C . GLU A 1 96 ? -0.328 -6.026 11.829 1.00 94.88 96 GLU A C 1
ATOM 767 O O . GLU A 1 96 ? -0.420 -6.402 12.995 1.00 94.88 96 GLU A O 1
ATOM 772 N N . THR A 1 97 ? 0.122 -4.803 11.529 1.00 93.69 97 THR A N 1
ATOM 773 C CA . THR A 1 97 ? 0.462 -3.790 12.554 1.00 93.69 97 THR A CA 1
ATOM 774 C C . THR A 1 97 ? -0.772 -3.117 13.184 1.00 93.69 97 THR A C 1
ATOM 776 O O . THR A 1 97 ? -0.651 -2.211 14.011 1.00 93.69 97 THR A O 1
ATOM 779 N N . GLN A 1 98 ? -1.981 -3.535 12.798 1.00 89.62 98 GLN A N 1
ATOM 780 C CA . GLN A 1 98 ? -3.253 -3.074 13.356 1.00 89.62 98 GLN A CA 1
ATOM 781 C C . GLN A 1 98 ? -4.166 -4.270 13.677 1.00 89.62 98 GLN A C 1
ATOM 783 O O . GLN A 1 98 ? -3.963 -5.364 13.148 1.00 89.62 98 GLN A O 1
ATOM 788 N N . PRO A 1 99 ? -5.198 -4.094 14.525 1.00 91.25 99 PRO A N 1
ATOM 789 C CA . PRO A 1 99 ? -6.184 -5.142 14.756 1.00 91.25 99 PRO A CA 1
ATOM 790 C C . PRO A 1 99 ? -6.833 -5.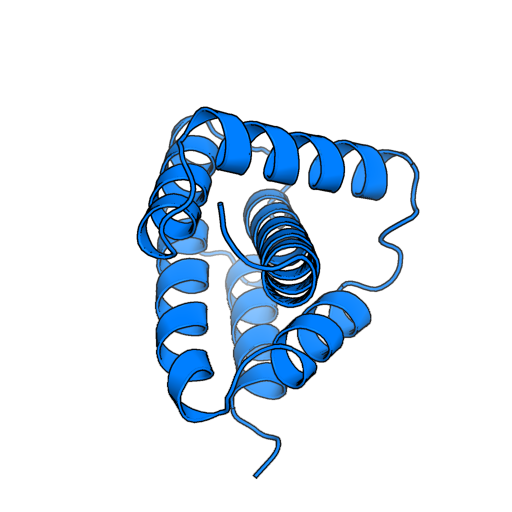597 13.443 1.00 91.25 99 PRO A C 1
ATOM 792 O O . PRO A 1 99 ? -7.303 -4.768 12.658 1.00 91.25 99 PRO A O 1
ATOM 795 N N . ILE A 1 100 ? -6.888 -6.913 13.230 1.00 91.50 100 ILE A N 1
ATOM 796 C CA . ILE A 1 100 ? -7.532 -7.512 12.058 1.00 91.50 100 ILE A CA 1
ATOM 797 C C . ILE A 1 100 ? -9.051 -7.413 12.227 1.00 91.50 100 ILE A C 1
ATOM 799 O O . ILE A 1 100 ? -9.674 -8.199 12.942 1.00 91.50 100 ILE A O 1
ATOM 803 N N . THR A 1 101 ? -9.631 -6.399 11.590 1.00 93.81 101 THR A N 1
ATOM 804 C CA . THR A 1 101 ? -11.077 -6.186 11.469 1.00 93.81 101 THR A CA 1
ATOM 805 C C . THR A 1 101 ? -11.609 -6.801 10.174 1.00 93.81 101 THR A C 1
ATOM 807 O O . THR A 1 101 ? -10.846 -7.223 9.300 1.00 93.81 101 THR A O 1
ATOM 810 N N . GLU A 1 102 ? -12.933 -6.832 10.018 1.00 94.62 102 GLU A N 1
ATOM 811 C CA . GLU A 1 102 ? -13.569 -7.285 8.778 1.00 94.62 102 GLU A CA 1
ATOM 812 C C . GLU A 1 102 ? -13.171 -6.395 7.586 1.00 94.62 102 GLU A C 1
ATOM 814 O O . GLU A 1 102 ? -12.976 -6.881 6.478 1.00 94.62 102 GLU A O 1
ATOM 819 N N . GLU A 1 103 ? -12.993 -5.096 7.810 1.00 94.25 103 GLU A N 1
ATOM 820 C CA . GLU A 1 103 ? -12.555 -4.116 6.820 1.00 94.25 103 GLU A CA 1
ATOM 821 C C . GLU A 1 103 ? -11.107 -4.350 6.383 1.00 94.25 103 GLU A C 1
ATOM 823 O O . GLU A 1 103 ? -10.809 -4.265 5.191 1.00 94.25 103 GLU A O 1
ATOM 828 N N . VAL A 1 104 ? -10.222 -4.688 7.327 1.00 94.56 104 VAL A N 1
ATOM 829 C CA . VAL A 1 104 ? -8.828 -5.063 7.041 1.00 94.56 104 VAL A CA 1
ATOM 830 C C . VAL A 1 104 ? -8.775 -6.326 6.194 1.00 94.56 104 VAL A C 1
ATOM 832 O O . VAL A 1 104 ? -8.092 -6.337 5.169 1.00 94.56 104 VAL A O 1
ATOM 835 N N . GLN A 1 105 ? -9.543 -7.352 6.569 1.00 95.81 105 GLN A N 1
ATOM 836 C CA . GLN A 1 105 ? -9.616 -8.588 5.795 1.00 95.81 105 GLN A CA 1
ATOM 837 C C . GLN A 1 105 ? -10.184 -8.334 4.393 1.00 95.81 105 GLN A C 1
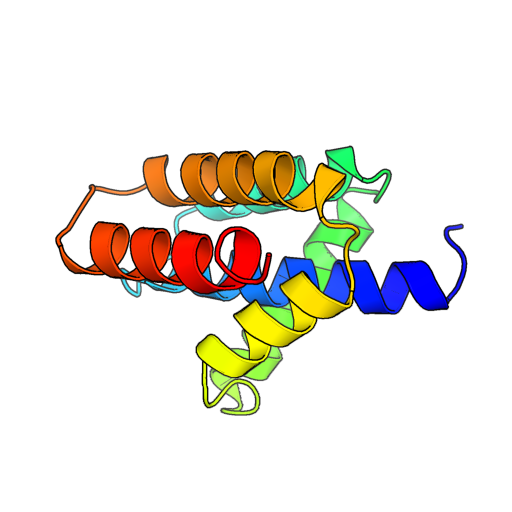ATOM 839 O O . GLN A 1 105 ? -9.560 -8.714 3.410 1.00 95.81 105 GLN A O 1
ATOM 844 N N . LYS A 1 106 ? -11.301 -7.601 4.277 1.00 95.94 106 LYS A N 1
ATOM 845 C CA . LYS A 1 106 ? -11.902 -7.233 2.981 1.00 95.94 106 LYS A CA 1
ATOM 846 C C . LYS A 1 106 ? -10.943 -6.455 2.088 1.00 95.94 106 LYS A C 1
ATOM 848 O O . LYS A 1 106 ? -10.949 -6.644 0.874 1.00 95.94 106 LYS A O 1
ATOM 853 N N . PHE A 1 107 ? -10.150 -5.549 2.658 1.00 96.31 107 PHE A N 1
ATOM 854 C CA . PHE A 1 107 ? -9.141 -4.821 1.897 1.00 96.31 107 PHE A CA 1
ATOM 855 C C . PHE A 1 107 ? -8.052 -5.766 1.379 1.00 96.31 107 PHE A C 1
ATOM 857 O O . PHE A 1 107 ? -7.684 -5.681 0.209 1.00 96.31 107 PHE A O 1
ATOM 864 N N . PHE A 1 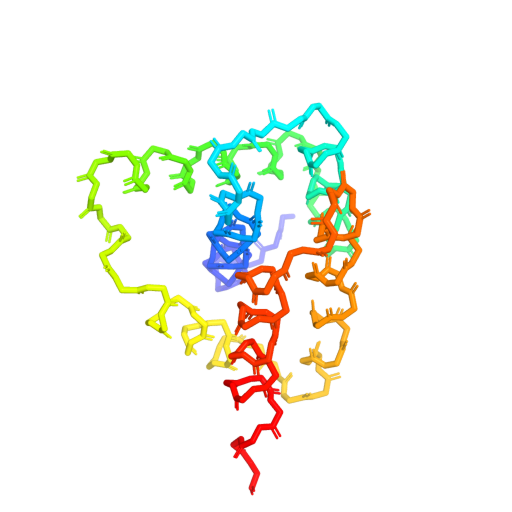108 ? -7.567 -6.683 2.220 1.00 96.75 108 PHE A N 1
ATOM 865 C CA . PHE A 1 108 ? -6.568 -7.666 1.812 1.00 96.75 108 PHE A CA 1
ATOM 866 C C . PHE A 1 108 ? -7.095 -8.629 0.741 1.00 96.75 108 PHE A C 1
ATOM 868 O O . PHE A 1 108 ? -6.416 -8.850 -0.258 1.00 96.75 108 PHE A O 1
ATOM 875 N N . ASP A 1 109 ? -8.323 -9.126 0.893 1.00 96.12 109 ASP A N 1
ATOM 876 C CA . ASP A 1 109 ? -8.969 -10.009 -0.082 1.00 96.12 109 ASP A CA 1
ATOM 877 C C . ASP A 1 109 ? -9.081 -9.328 -1.454 1.00 96.12 109 ASP A C 1
ATOM 879 O O . ASP A 1 109 ? -8.733 -9.922 -2.471 1.00 96.12 109 ASP A O 1
ATOM 883 N N . ARG A 1 110 ? -9.450 -8.039 -1.489 1.00 95.88 110 ARG A N 1
ATOM 884 C CA . ARG A 1 110 ? -9.438 -7.247 -2.730 1.00 95.88 110 ARG A CA 1
ATOM 885 C C . ARG A 1 110 ? -8.038 -7.123 -3.318 1.00 95.88 110 ARG A C 1
ATOM 887 O O . ARG A 1 110 ? -7.867 -7.294 -4.518 1.00 95.88 110 ARG A O 1
ATOM 894 N N . CYS A 1 111 ? -7.016 -6.857 -2.505 1.00 96.25 111 CYS A N 1
ATOM 895 C CA . CYS A 1 111 ? -5.639 -6.849 -3.003 1.00 96.25 111 CYS A CA 1
ATOM 896 C C . CYS A 1 111 ? -5.279 -8.190 -3.660 1.00 96.25 111 CYS A C 1
ATOM 898 O O . CYS A 1 111 ? -4.670 -8.185 -4.728 1.00 96.25 111 CYS A O 1
ATOM 900 N N . CYS A 1 112 ? -5.684 -9.317 -3.068 1.00 95.31 112 CYS A N 1
ATOM 901 C CA . CYS A 1 112 ? -5.501 -10.644 -3.654 1.00 95.31 112 CYS A CA 1
ATOM 902 C C . CYS A 1 112 ? -6.247 -10.792 -4.987 1.00 95.31 112 CYS A C 1
ATOM 904 O O . CYS A 1 112 ? -5.664 -11.299 -5.938 1.00 95.31 112 CYS A O 1
ATOM 906 N N . GLU A 1 113 ? -7.489 -10.318 -5.105 1.00 94.25 113 GLU A N 1
ATOM 907 C CA . GLU A 1 113 ? -8.232 -10.346 -6.374 1.00 94.25 113 GLU A CA 1
ATOM 908 C C . GLU A 1 113 ? -7.471 -9.614 -7.493 1.00 94.25 113 GLU A C 1
ATOM 910 O O . GLU A 1 113 ? -7.229 -10.186 -8.554 1.00 94.25 113 GLU A O 1
ATOM 915 N N . TYR A 1 114 ? -6.996 -8.393 -7.244 1.00 94.31 114 TYR A N 1
ATOM 916 C CA . TYR A 1 114 ? -6.302 -7.601 -8.268 1.00 94.31 114 TYR A CA 1
ATOM 917 C C . TYR A 1 114 ? -4.871 -8.076 -8.564 1.00 94.31 114 TYR A C 1
ATOM 919 O O . TYR A 1 114 ? -4.400 -7.938 -9.688 1.00 94.31 114 TYR A O 1
ATOM 927 N N . LEU A 1 115 ? -4.156 -8.613 -7.572 1.00 90.44 115 LEU A N 1
ATOM 928 C CA . LEU A 1 115 ? -2.752 -9.024 -7.716 1.00 90.44 115 LEU A CA 1
ATOM 929 C C . LEU A 1 115 ? -2.578 -10.523 -8.004 1.00 90.44 115 LEU A C 1
ATOM 931 O O . LEU A 1 115 ? -1.470 -10.953 -8.302 1.00 90.44 115 LEU A O 1
ATOM 935 N N . TYR A 1 116 ? -3.624 -11.341 -7.890 1.00 83.00 116 TYR A N 1
ATOM 936 C CA . TYR A 1 116 ? -3.524 -12.795 -8.068 1.00 83.00 116 TYR A CA 1
ATOM 937 C C . TYR A 1 116 ? -4.499 -13.361 -9.111 1.00 83.00 116 TYR A C 1
ATOM 939 O O . TYR A 1 116 ? -4.191 -14.397 -9.697 1.00 83.00 116 TYR A O 1
ATOM 947 N N . HIS A 1 117 ? -5.643 -12.712 -9.382 1.00 63.84 117 HIS A N 1
ATOM 948 C CA . HIS A 1 117 ? -6.693 -13.276 -10.245 1.00 63.84 117 HIS A CA 1
ATOM 949 C C . HIS A 1 117 ? -6.707 -12.810 -11.717 1.00 63.84 117 HIS A C 1
ATOM 951 O O . HIS A 1 117 ? -7.602 -13.217 -12.453 1.00 63.84 117 HIS A O 1
ATOM 957 N N . GLU A 1 118 ? -5.695 -12.081 -12.204 1.00 47.94 118 GLU A N 1
ATOM 958 C CA . GLU A 1 118 ? -5.502 -11.827 -13.651 1.00 47.94 118 GLU A CA 1
ATOM 959 C C . GLU A 1 118 ? -4.511 -12.811 -14.309 1.00 47.94 118 GLU A C 1
ATOM 961 O O . GLU A 1 118 ? -3.521 -12.419 -14.934 1.00 47.94 118 GLU A O 1
ATOM 966 N N . MET A 1 119 ? -4.790 -14.113 -14.174 1.00 42.53 119 MET A N 1
ATOM 967 C CA . MET A 1 119 ? -4.204 -15.180 -15.000 1.00 42.53 119 MET A CA 1
ATOM 968 C C . MET A 1 119 ? -5.280 -15.938 -15.771 1.00 42.53 119 MET A C 1
ATOM 970 O O . MET A 1 119 ? -6.192 -16.491 -15.117 1.00 42.53 119 MET A O 1
#